Protein AF-A0A6G0CFH5-F1 (afdb_monomer_lite)

Secondary structure (DSSP, 8-state):
----GGGTS-HHHHHHHHHHS---HHHHHHTHHHHHHHHHHSTTHHHHHHHHHHHHHHSSSHHHHHHHHHHHHHH--

Structure (mmCIF, N/CA/C/O backbone):
data_AF-A0A6G0CFH5-F1
#
_entry.id   AF-A0A6G0CFH5-F1
#
loop_
_atom_site.group_PDB
_atom_site.id
_atom_site.type_symbol
_atom_site.label_atom_id
_atom_site.label_alt_id
_atom_site.label_comp_id
_atom_site.label_asym_id
_atom_site.label_entity_id
_atom_site.label_seq_id
_atom_site.pdbx_PDB_ins_code
_atom_site.Cartn_x
_atom_site.Cartn_y
_atom_site.Cartn_z
_atom_site.occupancy
_atom_site.B_iso_or_equiv
_atom_site.auth_seq_id
_atom_site.auth_comp_id
_atom_site.auth_asym_id
_atom_site.auth_atom_id
_atom_site.pdbx_PDB_model_num
ATOM 1 N N . ALA A 1 1 ? 0.597 10.183 22.971 1.00 52.41 1 ALA A N 1
ATOM 2 C CA . ALA A 1 1 ? 1.611 9.376 22.257 1.00 52.41 1 ALA A CA 1
ATOM 3 C C . ALA A 1 1 ? 1.375 9.477 20.749 1.00 52.41 1 ALA A C 1
ATOM 5 O O . ALA A 1 1 ? 0.230 9.386 20.321 1.00 52.41 1 ALA A O 1
ATOM 6 N N . LYS A 1 2 ? 2.413 9.725 19.939 1.00 48.97 2 LYS A N 1
ATOM 7 C CA . LYS A 1 2 ? 2.280 9.854 18.477 1.00 48.97 2 LYS A CA 1
ATOM 8 C C . LYS A 1 2 ? 2.213 8.447 17.868 1.00 48.97 2 LYS A C 1
ATOM 10 O O . LYS A 1 2 ? 3.245 7.822 17.662 1.00 48.97 2 LYS A O 1
ATOM 15 N N . VAL A 1 3 ? 1.004 7.933 17.638 1.00 55.62 3 VAL A N 1
ATOM 16 C CA . VAL A 1 3 ? 0.801 6.626 16.991 1.00 55.62 3 VAL A CA 1
ATOM 17 C C . VAL A 1 3 ? 1.343 6.705 15.558 1.00 55.62 3 VAL A C 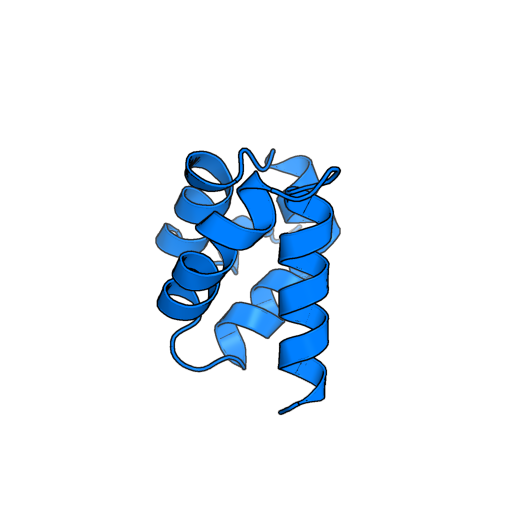1
ATOM 19 O O . VAL A 1 3 ? 0.918 7.546 14.756 1.00 55.62 3 VAL A O 1
ATOM 22 N N . THR A 1 4 ? 2.355 5.893 15.264 1.00 57.88 4 THR A N 1
ATOM 23 C CA . THR A 1 4 ? 3.008 5.814 13.952 1.00 57.88 4 THR A CA 1
ATOM 24 C C . THR A 1 4 ? 2.199 4.923 13.013 1.00 57.88 4 THR A C 1
ATOM 26 O O . THR A 1 4 ? 1.491 4.027 13.461 1.00 57.88 4 THR A O 1
ATOM 29 N N . ALA A 1 5 ? 2.301 5.145 11.698 1.00 58.19 5 ALA A N 1
ATOM 30 C CA . ALA A 1 5 ? 1.570 4.357 10.696 1.00 58.19 5 ALA A CA 1
ATOM 31 C C . ALA A 1 5 ? 1.803 2.837 10.827 1.00 58.19 5 ALA A C 1
ATOM 33 O O . ALA A 1 5 ? 0.899 2.054 10.565 1.00 58.19 5 ALA A O 1
ATOM 34 N N . ARG A 1 6 ? 2.985 2.433 11.312 1.00 57.44 6 ARG A N 1
ATOM 35 C CA . ARG A 1 6 ? 3.343 1.036 11.594 1.00 57.44 6 ARG A CA 1
ATOM 36 C C . ARG A 1 6 ? 2.444 0.362 12.641 1.00 57.44 6 ARG A C 1
ATOM 38 O O . ARG A 1 6 ? 2.312 -0.847 12.617 1.00 57.44 6 ARG A O 1
ATOM 45 N N . LEU A 1 7 ? 1.845 1.121 13.561 1.00 65.44 7 LEU A N 1
ATOM 46 C CA . LEU A 1 7 ? 0.944 0.576 14.587 1.00 65.44 7 LEU A CA 1
ATOM 47 C C . LEU A 1 7 ? -0.497 0.390 14.085 1.00 65.44 7 LEU A C 1
ATOM 49 O O . LEU A 1 7 ? -1.307 -0.185 14.800 1.00 65.44 7 LEU A O 1
ATOM 53 N N . GLN A 1 8 ? -0.831 0.916 12.903 1.00 75.62 8 GLN A N 1
ATOM 54 C CA . GLN A 1 8 ? -2.195 0.894 12.355 1.00 75.62 8 GLN A CA 1
ATOM 55 C C . GLN A 1 8 ? -2.298 0.147 11.019 1.00 75.62 8 GLN A C 1
ATOM 57 O O . GLN A 1 8 ? -3.386 -0.279 10.648 1.00 75.62 8 GLN A O 1
ATOM 62 N N . LEU A 1 9 ? -1.185 0.008 10.297 1.00 85.88 9 LEU A N 1
ATOM 63 C CA . LEU A 1 9 ? -1.065 -0.882 9.148 1.00 85.88 9 LEU A CA 1
ATOM 64 C C . LEU A 1 9 ? -0.658 -2.270 9.623 1.00 85.88 9 LEU A C 1
ATOM 66 O O . LEU A 1 9 ? 0.189 -2.402 10.507 1.00 85.88 9 LEU A O 1
ATOM 70 N N . GLU A 1 10 ? -1.221 -3.295 9.001 1.00 88.00 10 GLU A N 1
ATOM 71 C CA . GLU A 1 10 ? -0.733 -4.649 9.188 1.00 88.00 10 GLU A CA 1
ATOM 72 C C . GLU A 1 10 ? 0.717 -4.760 8.687 1.00 88.00 10 GLU A C 1
ATOM 74 O O . GLU A 1 10 ? 1.122 -4.119 7.709 1.00 88.00 10 GLU A O 1
ATOM 79 N N . ASN A 1 11 ? 1.529 -5.568 9.376 1.00 89.44 11 ASN A N 1
ATOM 80 C CA . ASN A 1 11 ? 2.956 -5.691 9.062 1.00 89.44 11 ASN A CA 1
ATOM 81 C C . ASN A 1 11 ? 3.185 -6.215 7.635 1.00 89.44 11 ASN A C 1
ATOM 83 O O . ASN A 1 11 ? 4.066 -5.716 6.944 1.00 89.44 11 ASN A O 1
ATOM 87 N N . ASN A 1 12 ? 2.359 -7.157 7.167 1.00 91.12 12 ASN A N 1
ATOM 88 C CA . ASN A 1 12 ? 2.419 -7.682 5.799 1.00 91.12 12 ASN A CA 1
ATOM 89 C C . ASN A 1 12 ? 2.192 -6.583 4.746 1.00 91.12 12 ASN A C 1
ATOM 91 O O . ASN A 1 12 ? 2.929 -6.527 3.768 1.00 91.12 12 ASN A O 1
ATOM 95 N N . VAL A 1 13 ? 1.228 -5.683 4.959 1.00 92.25 13 VAL A N 1
ATOM 96 C CA . VAL A 1 13 ? 0.951 -4.543 4.076 1.00 92.25 13 VAL A CA 1
ATOM 97 C C . VAL A 1 13 ? 2.131 -3.576 4.079 1.00 92.25 13 VAL A C 1
ATOM 99 O O . VAL A 1 13 ? 2.594 -3.146 3.021 1.00 92.25 13 VAL A O 1
ATOM 102 N N . TYR A 1 14 ? 2.648 -3.249 5.265 1.00 92.06 14 TYR A N 1
ATOM 103 C CA . TYR A 1 14 ? 3.799 -2.361 5.416 1.00 92.06 14 TYR A CA 1
ATOM 104 C C . TYR A 1 14 ? 5.040 -2.906 4.696 1.00 92.06 14 TYR A C 1
ATOM 106 O O . TYR A 1 14 ? 5.673 -2.191 3.912 1.00 92.06 14 TYR A O 1
ATOM 114 N N . ASP A 1 15 ? 5.364 -4.178 4.927 1.00 93.06 15 ASP A N 1
ATOM 115 C CA . ASP A 1 15 ? 6.493 -4.855 4.298 1.00 93.06 15 ASP A CA 1
ATOM 116 C C . ASP A 1 15 ? 6.289 -4.965 2.787 1.00 93.06 15 ASP A C 1
ATOM 118 O O . ASP A 1 15 ? 7.211 -4.692 2.021 1.00 93.06 15 ASP A O 1
ATOM 122 N N . TYR A 1 16 ? 5.072 -5.256 2.323 1.00 93.56 16 TYR A N 1
ATOM 123 C CA . TYR A 1 16 ? 4.787 -5.323 0.893 1.00 93.56 16 TYR A CA 1
ATOM 124 C C . TYR A 1 16 ? 4.995 -3.977 0.194 1.00 93.56 16 TYR A C 1
ATOM 126 O O . TYR A 1 16 ? 5.622 -3.925 -0.863 1.00 93.56 16 TYR A O 1
ATOM 134 N N . LEU A 1 17 ? 4.539 -2.873 0.793 1.00 93.44 17 LEU A N 1
ATOM 135 C CA . LEU A 1 17 ? 4.788 -1.526 0.270 1.00 93.44 17 LEU A CA 1
ATOM 136 C C . LEU A 1 17 ? 6.288 -1.219 0.196 1.00 93.44 17 LEU A C 1
ATOM 138 O O . LEU A 1 17 ? 6.762 -0.661 -0.796 1.00 93.44 17 LEU A O 1
ATOM 142 N N . LYS A 1 18 ? 7.044 -1.616 1.221 1.00 93.38 18 LYS A N 1
ATOM 143 C CA . LYS A 1 18 ? 8.482 -1.366 1.298 1.00 93.38 18 LYS A CA 1
ATOM 144 C C . LYS A 1 18 ? 9.287 -2.215 0.312 1.00 93.38 18 LYS A C 1
ATOM 146 O O . LYS A 1 18 ? 10.151 -1.677 -0.365 1.00 93.38 18 LYS A O 1
ATOM 151 N N . PHE A 1 19 ? 9.003 -3.511 0.203 1.00 92.31 19 PHE A N 1
ATOM 152 C CA . PHE A 1 19 ? 9.795 -4.442 -0.609 1.00 92.31 19 PHE A CA 1
ATOM 153 C C . PHE A 1 19 ? 9.311 -4.568 -2.058 1.00 92.31 19 PHE A C 1
ATOM 155 O O . PHE A 1 19 ? 10.131 -4.773 -2.949 1.00 92.31 19 PHE A O 1
ATOM 162 N N . SER A 1 20 ? 8.008 -4.437 -2.327 1.00 91.38 20 SER A N 1
ATOM 163 C CA . SER A 1 20 ? 7.475 -4.563 -3.695 1.00 91.38 20 SER A CA 1
ATOM 164 C C . SER A 1 20 ? 7.445 -3.242 -4.458 1.00 91.38 20 SER A C 1
ATOM 166 O O . SER A 1 20 ? 7.557 -3.256 -5.682 1.00 91.38 20 SER A O 1
ATOM 168 N N . PHE A 1 21 ? 7.287 -2.116 -3.756 1.00 92.62 21 PHE A N 1
ATOM 169 C CA . PHE A 1 21 ? 7.120 -0.786 -4.356 1.00 92.62 21 PHE A CA 1
ATOM 170 C C . PHE A 1 21 ? 8.182 0.231 -3.904 1.00 92.62 21 PHE A C 1
ATOM 172 O O . PHE A 1 21 ? 8.076 1.414 -4.232 1.00 92.62 21 PHE A O 1
ATOM 179 N N . ASP A 1 22 ? 9.191 -0.217 -3.151 1.00 92.06 22 ASP A N 1
ATOM 180 C CA . ASP A 1 22 ? 10.306 0.600 -2.653 1.00 92.06 22 ASP A CA 1
ATOM 181 C C . ASP A 1 22 ? 9.865 1.813 -1.804 1.00 92.06 22 ASP A C 1
ATOM 183 O O . ASP A 1 22 ? 10.516 2.860 -1.777 1.00 92.06 22 ASP A O 1
ATOM 187 N N . PHE A 1 23 ? 8.717 1.735 -1.119 1.00 93.62 23 PHE A N 1
ATOM 188 C CA . PHE A 1 23 ? 8.272 2.834 -0.257 1.00 93.62 23 PHE A CA 1
ATOM 189 C C . PHE A 1 23 ? 9.215 3.023 0.935 1.00 93.62 23 PHE A C 1
ATOM 191 O O . PHE A 1 23 ? 9.485 2.098 1.703 1.00 93.62 23 PHE A O 1
ATOM 198 N N . LYS A 1 24 ? 9.635 4.268 1.170 1.00 92.94 24 LYS A N 1
ATOM 199 C CA . LYS A 1 24 ? 10.327 4.654 2.403 1.00 92.94 24 LYS A CA 1
ATOM 200 C C . LYS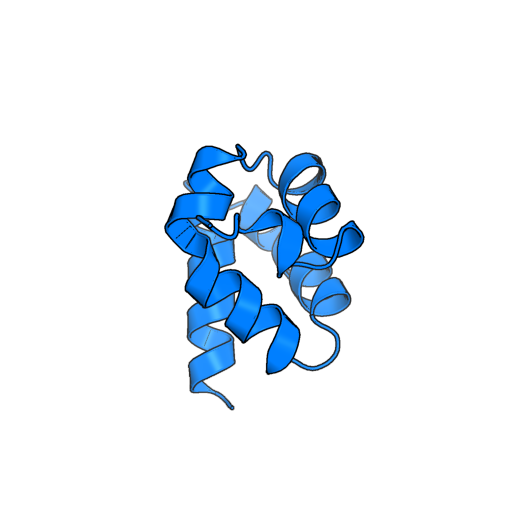 A 1 24 ? 9.322 4.845 3.535 1.00 92.94 24 LYS A C 1
ATOM 202 O O . LYS A 1 24 ? 8.182 5.256 3.313 1.00 92.94 24 LYS A O 1
ATOM 207 N N . SER A 1 25 ? 9.770 4.642 4.772 1.00 89.62 25 SER A N 1
ATOM 208 C CA . SER A 1 25 ? 8.943 4.828 5.973 1.00 89.62 25 SER A CA 1
ATOM 209 C C . SER A 1 25 ? 8.278 6.213 6.025 1.00 89.62 25 SER A C 1
ATOM 211 O O . SER A 1 25 ? 7.103 6.318 6.373 1.00 89.62 25 SER A O 1
ATOM 213 N N . ASP A 1 26 ? 8.990 7.273 5.625 1.00 90.88 26 ASP A N 1
ATOM 214 C CA . ASP A 1 26 ? 8.445 8.635 5.548 1.00 90.88 26 ASP A CA 1
ATOM 215 C C . ASP A 1 26 ? 7.319 8.779 4.520 1.00 90.88 26 ASP A C 1
ATOM 217 O O . ASP A 1 26 ? 6.340 9.481 4.767 1.00 90.88 26 ASP A O 1
ATOM 221 N N . GLU A 1 27 ? 7.418 8.100 3.377 1.00 91.69 27 GLU A N 1
ATOM 222 C CA . GLU A 1 27 ? 6.393 8.123 2.327 1.00 91.69 27 GLU A CA 1
ATOM 223 C C . GLU A 1 27 ? 5.135 7.372 2.769 1.00 91.69 27 GLU A C 1
ATOM 225 O O . GLU A 1 27 ? 4.020 7.856 2.557 1.00 91.69 27 GLU A O 1
ATOM 230 N N . ILE A 1 28 ? 5.307 6.238 3.454 1.00 91.38 28 ILE A N 1
ATOM 231 C CA . ILE A 1 28 ? 4.204 5.493 4.077 1.00 91.38 28 ILE A CA 1
ATOM 232 C C . ILE A 1 28 ? 3.538 6.365 5.142 1.00 91.38 28 ILE A C 1
ATOM 234 O O . ILE A 1 28 ? 2.317 6.502 5.166 1.00 91.38 28 ILE A O 1
ATOM 238 N N . ASN A 1 29 ? 4.326 7.024 5.994 1.00 89.25 29 ASN A N 1
ATOM 239 C CA . ASN A 1 29 ? 3.793 7.862 7.061 1.00 89.25 29 ASN A CA 1
ATOM 240 C C . ASN A 1 29 ? 3.073 9.117 6.530 1.00 89.25 29 ASN A C 1
ATOM 242 O O . ASN A 1 29 ? 2.045 9.503 7.088 1.00 89.25 29 ASN A O 1
ATOM 246 N N . LYS A 1 30 ? 3.549 9.721 5.430 1.00 91.75 30 LYS A N 1
ATOM 247 C CA . LYS A 1 30 ? 2.856 10.821 4.730 1.00 91.75 30 LYS A CA 1
ATOM 248 C C . LYS A 1 30 ? 1.502 10.384 4.163 1.00 91.75 30 LYS A C 1
ATOM 250 O O . LYS A 1 30 ? 0.538 11.138 4.250 1.00 91.75 30 LYS A O 1
ATOM 255 N N . ASN A 1 31 ? 1.413 9.163 3.635 1.00 90.88 31 ASN A N 1
ATOM 256 C CA . ASN A 1 31 ? 0.194 8.617 3.028 1.00 90.88 31 ASN A CA 1
ATOM 257 C C . ASN A 1 31 ? -0.627 7.725 3.978 1.00 90.88 31 ASN A C 1
ATOM 259 O O . ASN A 1 31 ? -1.569 7.063 3.541 1.00 90.88 31 ASN A O 1
ATOM 263 N N . LYS A 1 32 ? -0.312 7.722 5.281 1.00 89.62 32 LYS A N 1
ATOM 264 C CA . LYS A 1 32 ? -0.843 6.743 6.241 1.00 89.62 32 LYS A CA 1
ATOM 265 C C . LYS A 1 32 ? -2.364 6.649 6.268 1.00 89.62 32 LYS A C 1
ATOM 267 O O . LYS A 1 32 ? -2.890 5.552 6.356 1.00 89.62 32 LYS A O 1
ATOM 272 N N . LYS A 1 33 ? -3.069 7.783 6.162 1.00 90.94 33 LYS A N 1
ATOM 273 C CA . LYS A 1 33 ? -4.539 7.815 6.200 1.00 90.94 33 LYS A CA 1
ATOM 274 C C . LYS A 1 33 ? -5.129 6.999 5.051 1.00 90.94 33 LYS A C 1
ATOM 276 O O . LYS A 1 33 ? -5.917 6.102 5.297 1.00 90.94 33 LYS A O 1
ATOM 281 N N . THR A 1 34 ? -4.658 7.247 3.829 1.00 92.94 34 THR A N 1
ATOM 282 C CA . THR A 1 34 ? -5.097 6.522 2.630 1.00 92.94 34 THR A CA 1
ATOM 283 C C . THR A 1 34 ? -4.764 5.035 2.698 1.00 92.94 34 THR A C 1
ATOM 285 O O . THR A 1 34 ? -5.570 4.218 2.275 1.00 92.94 34 THR A O 1
ATOM 288 N N . LEU A 1 35 ? -3.594 4.672 3.228 1.00 93.19 35 LEU A N 1
ATOM 289 C CA . LEU A 1 35 ? -3.196 3.268 3.349 1.00 93.19 35 LEU A CA 1
ATOM 290 C C . LEU A 1 35 ? -4.049 2.516 4.381 1.00 93.19 35 LEU A C 1
ATOM 292 O O . LEU A 1 35 ? -4.495 1.410 4.101 1.00 93.19 35 LEU A O 1
ATOM 296 N N . ILE A 1 36 ? -4.316 3.131 5.537 1.00 92.38 36 ILE A N 1
ATOM 297 C CA . ILE A 1 36 ? -5.176 2.559 6.586 1.00 92.38 36 ILE A CA 1
ATOM 298 C C . ILE A 1 36 ? -6.620 2.429 6.084 1.00 92.38 36 ILE A C 1
ATOM 300 O O . ILE A 1 36 ? -7.248 1.394 6.274 1.00 92.38 36 ILE A O 1
ATOM 304 N N . GLU A 1 37 ? -7.151 3.454 5.414 1.00 93.19 37 GLU A N 1
ATOM 305 C CA . GLU A 1 37 ? -8.481 3.383 4.796 1.00 93.19 37 GLU A CA 1
ATOM 306 C C . GLU A 1 37 ? -8.548 2.301 3.718 1.00 93.19 37 GLU A C 1
ATOM 308 O O . GLU A 1 37 ? -9.524 1.557 3.674 1.00 93.19 37 GLU A O 1
ATOM 313 N N . GLY A 1 38 ? -7.506 2.187 2.888 1.00 94.44 38 GLY A N 1
ATOM 314 C CA . GLY A 1 38 ? -7.369 1.133 1.887 1.00 94.44 38 GLY A CA 1
ATOM 315 C C . GLY A 1 38 ? -7.468 -0.252 2.513 1.00 94.44 38 GLY A C 1
ATOM 316 O O . GLY A 1 38 ? -8.341 -1.019 2.133 1.00 94.44 38 GLY A O 1
ATOM 317 N N . GLN A 1 39 ? -6.649 -0.528 3.527 1.00 93.12 39 GLN A N 1
ATOM 318 C CA . GLN A 1 39 ? -6.666 -1.798 4.254 1.00 93.12 39 GLN A CA 1
ATOM 319 C C . GLN A 1 39 ? -8.029 -2.104 4.893 1.00 93.12 39 GLN A C 1
ATOM 321 O O . GLN A 1 39 ? -8.480 -3.241 4.853 1.00 93.12 39 GLN A O 1
ATOM 326 N N . ASN A 1 40 ? -8.691 -1.098 5.472 1.00 92.00 40 ASN A N 1
ATOM 327 C CA . ASN A 1 40 ? -9.946 -1.301 6.199 1.00 92.00 40 ASN A CA 1
ATOM 328 C C . ASN A 1 40 ? -11.178 -1.426 5.291 1.00 92.00 40 ASN A C 1
ATOM 330 O O . ASN A 1 40 ? -12.152 -2.061 5.687 1.00 92.00 40 ASN A O 1
ATOM 334 N N . ARG A 1 41 ? -11.187 -0.767 4.124 1.00 94.06 41 ARG A N 1
ATOM 335 C CA . ARG A 1 41 ? -12.369 -0.702 3.244 1.00 94.06 41 ARG A CA 1
ATOM 336 C C . ARG A 1 41 ? -12.250 -1.563 1.994 1.00 94.06 41 ARG A C 1
ATOM 338 O O . ARG A 1 41 ? -13.279 -1.997 1.489 1.00 94.06 41 ARG A O 1
ATOM 345 N N . ILE A 1 42 ? -11.044 -1.784 1.468 1.00 92.81 42 ILE A N 1
ATOM 346 C CA . ILE A 1 42 ? -10.852 -2.578 0.251 1.00 92.81 42 ILE A CA 1
ATOM 347 C C . ILE A 1 42 ? -10.812 -4.059 0.648 1.00 92.81 42 ILE A C 1
ATOM 349 O O . ILE A 1 42 ? -9.885 -4.463 1.355 1.00 92.81 42 ILE A O 1
ATOM 353 N N . PRO A 1 43 ? -11.780 -4.879 0.199 1.00 91.19 43 PRO A N 1
ATOM 354 C CA . PRO A 1 43 ? -11.711 -6.316 0.414 1.00 91.19 43 PRO A CA 1
ATOM 355 C C . PRO A 1 43 ? -10.486 -6.879 -0.311 1.00 91.19 43 PRO A C 1
ATOM 357 O O . PRO A 1 43 ? -10.208 -6.498 -1.447 1.00 91.19 43 PRO A O 1
ATOM 360 N N . ASP A 1 44 ? -9.759 -7.768 0.364 1.00 92.12 44 ASP A N 1
ATOM 361 C CA . ASP A 1 44 ? -8.493 -8.336 -0.114 1.00 92.12 44 ASP A CA 1
ATOM 362 C C . ASP A 1 44 ? -7.455 -7.275 -0.540 1.00 92.12 44 ASP A C 1
ATOM 364 O O . ASP A 1 44 ? -6.939 -7.249 -1.660 1.00 92.12 44 ASP A O 1
ATOM 368 N N . PHE A 1 45 ? -7.133 -6.360 0.380 1.00 94.31 45 PHE A N 1
ATOM 369 C CA . PHE A 1 45 ? -6.194 -5.268 0.112 1.00 94.31 45 PHE A CA 1
ATOM 370 C C . PHE A 1 45 ? -4.813 -5.747 -0.374 1.00 94.31 45 PHE A C 1
ATOM 372 O O . PHE A 1 45 ? -4.209 -5.109 -1.236 1.00 94.31 45 PHE A O 1
ATOM 379 N N . MET A 1 46 ? -4.314 -6.882 0.128 1.00 93.88 46 MET A N 1
ATOM 380 C CA . MET A 1 46 ? -3.046 -7.471 -0.323 1.00 93.88 46 MET A CA 1
ATOM 381 C C . MET A 1 46 ? -3.124 -7.982 -1.767 1.00 93.88 46 MET A C 1
ATOM 383 O O . MET A 1 46 ? -2.199 -7.723 -2.541 1.00 93.88 46 MET A O 1
ATOM 387 N N . GLY A 1 47 ? -4.216 -8.655 -2.150 1.00 94.81 47 GLY A N 1
ATOM 388 C CA . GLY A 1 47 ? -4.464 -9.053 -3.537 1.00 94.81 47 GLY A CA 1
ATOM 389 C C . GLY A 1 47 ? -4.518 -7.845 -4.468 1.00 94.81 47 GLY A C 1
ATOM 390 O O . GLY A 1 47 ? -3.794 -7.806 -5.465 1.00 94.81 47 GLY A O 1
ATOM 391 N N . PHE A 1 48 ? -5.250 -6.800 -4.068 1.00 94.75 48 PHE A N 1
ATOM 392 C CA . PHE A 1 48 ? -5.315 -5.533 -4.799 1.00 94.75 48 PHE A CA 1
ATOM 393 C C . PHE A 1 48 ? -3.929 -4.898 -4.998 1.00 94.75 48 PHE A C 1
ATOM 395 O O . PHE A 1 48 ? -3.566 -4.525 -6.114 1.00 94.75 48 PHE A O 1
ATOM 402 N N . LEU A 1 49 ? -3.100 -4.817 -3.948 1.00 94.62 49 LEU A N 1
ATOM 403 C CA . LEU A 1 49 ? -1.714 -4.352 -4.082 1.00 94.62 49 LEU A CA 1
ATOM 404 C C . LEU A 1 49 ? -0.906 -5.239 -5.047 1.00 94.62 49 LEU A C 1
ATOM 406 O O . LEU A 1 49 ? -0.097 -4.726 -5.820 1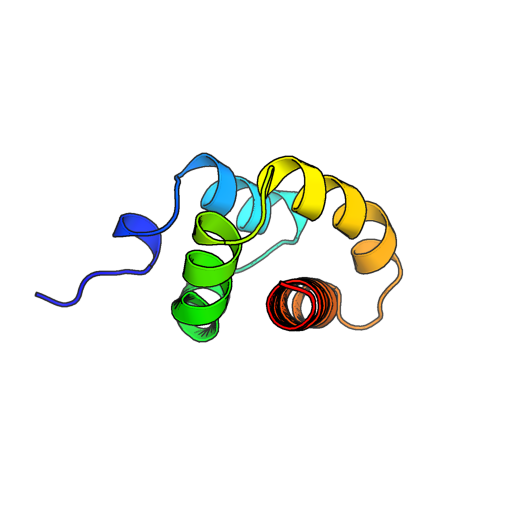.00 94.62 49 LEU A O 1
ATOM 410 N N . GLY A 1 50 ? -1.137 -6.552 -5.048 1.00 94.44 50 GLY A N 1
ATOM 411 C CA . GLY A 1 50 ? -0.525 -7.485 -5.994 1.00 94.44 50 GLY A CA 1
ATOM 412 C C . GLY A 1 50 ? -0.839 -7.166 -7.458 1.00 94.44 50 GLY A C 1
ATOM 413 O O . GLY A 1 50 ? 0.067 -7.191 -8.298 1.00 94.44 50 GLY A O 1
ATOM 414 N N . GLU A 1 51 ? -2.082 -6.794 -7.765 1.00 94.12 51 GLU A N 1
ATOM 415 C CA . GLU A 1 51 ? -2.501 -6.383 -9.112 1.00 94.12 51 GLU A CA 1
ATOM 416 C C . GLU A 1 51 ? -1.787 -5.102 -9.565 1.00 94.12 51 GLU A C 1
ATOM 418 O O . GLU A 1 51 ? -1.323 -4.995 -10.707 1.00 94.12 51 GLU A O 1
ATOM 423 N N . LEU A 1 52 ? -1.607 -4.150 -8.645 1.00 94.56 52 LEU A N 1
ATOM 424 C CA . LEU A 1 52 ? -0.936 -2.882 -8.931 1.00 94.56 52 LEU A CA 1
ATOM 425 C C . LEU A 1 52 ? 0.556 -3.042 -9.225 1.00 94.56 52 LEU A C 1
ATOM 427 O O . LEU A 1 52 ? 1.125 -2.172 -9.880 1.00 94.56 52 LEU A O 1
ATOM 431 N N . LYS A 1 53 ? 1.205 -4.134 -8.798 1.00 90.25 53 LYS A N 1
ATOM 432 C CA . LYS A 1 53 ? 2.653 -4.343 -8.983 1.00 90.25 53 LYS A CA 1
ATOM 433 C C . LYS A 1 53 ? 3.091 -4.200 -10.441 1.00 90.25 53 LYS A C 1
ATOM 435 O O . LYS A 1 53 ? 4.098 -3.550 -10.723 1.00 90.25 53 LYS A O 1
ATOM 440 N N . LYS A 1 54 ? 2.336 -4.788 -11.375 1.00 90.62 54 LYS A N 1
ATOM 441 C CA . LYS A 1 54 ? 2.647 -4.712 -12.812 1.00 90.62 54 LYS A CA 1
ATOM 442 C C . LYS A 1 54 ? 2.444 -3.297 -13.353 1.00 90.62 54 LYS A C 1
ATOM 444 O O . LYS A 1 54 ? 3.329 -2.788 -14.032 1.00 90.62 54 LYS A O 1
ATOM 449 N N . GLY A 1 55 ? 1.322 -2.658 -13.013 1.00 90.62 55 GLY A N 1
ATOM 450 C CA . GLY A 1 55 ? 1.007 -1.295 -13.456 1.00 90.62 55 GLY A CA 1
ATOM 451 C C . GLY A 1 55 ? 1.980 -0.253 -12.903 1.00 90.62 55 GLY A C 1
ATOM 452 O O . GLY A 1 55 ? 2.500 0.569 -13.650 1.00 90.62 55 GLY A O 1
ATOM 453 N N . ALA A 1 56 ? 2.312 -0.345 -11.615 1.00 91.81 56 ALA A N 1
ATOM 454 C CA . ALA A 1 56 ? 3.253 0.553 -10.956 1.00 91.81 56 ALA A CA 1
ATOM 455 C C . ALA A 1 56 ? 4.656 0.461 -11.564 1.00 91.81 56 ALA A C 1
ATOM 457 O O . ALA A 1 56 ? 5.307 1.485 -11.719 1.00 91.81 56 ALA A O 1
ATOM 458 N N . ARG A 1 57 ? 5.111 -0.739 -11.959 1.00 89.69 57 ARG A N 1
ATOM 459 C CA . ARG A 1 57 ? 6.421 -0.930 -12.605 1.00 89.69 57 ARG A CA 1
ATOM 460 C C . ARG A 1 57 ? 6.542 -0.206 -13.951 1.00 89.69 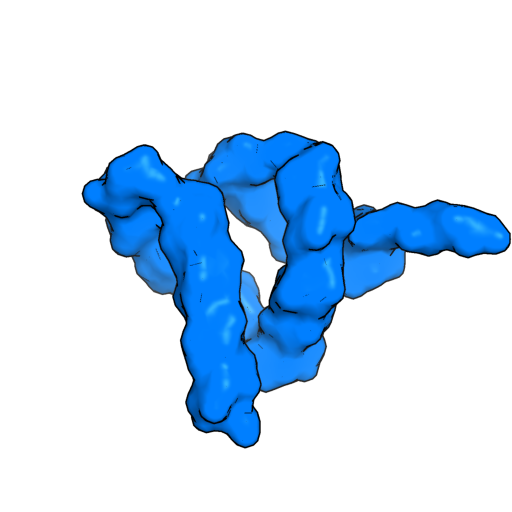57 ARG A C 1
ATOM 462 O O . ARG A 1 57 ? 7.651 0.128 -14.351 1.00 89.69 57 ARG A O 1
ATOM 469 N N . LEU A 1 58 ? 5.425 -0.005 -14.647 1.00 91.31 58 LEU A N 1
ATOM 470 C CA . LEU A 1 58 ? 5.374 0.678 -15.943 1.00 91.31 58 LEU A CA 1
ATOM 471 C C . LEU A 1 58 ? 5.121 2.185 -15.809 1.00 91.31 58 LEU A C 1
ATOM 473 O O . LEU A 1 58 ? 5.268 2.917 -16.783 1.00 91.31 58 LEU A O 1
ATOM 477 N N . ALA A 1 59 ? 4.719 2.651 -14.627 1.00 91.75 59 ALA A N 1
ATOM 478 C CA . ALA A 1 59 ? 4.446 4.056 -14.382 1.00 91.75 59 ALA A CA 1
ATOM 479 C C . ALA A 1 59 ? 5.746 4.843 -14.162 1.00 91.75 59 ALA A C 1
ATOM 481 O O . ALA A 1 59 ? 6.650 4.384 -13.469 1.00 91.75 59 ALA A O 1
ATOM 482 N N . GLU A 1 60 ? 5.789 6.078 -14.665 1.00 90.94 60 GLU A N 1
ATOM 483 C CA . GLU A 1 60 ? 6.891 7.018 -14.406 1.00 90.94 60 GLU A CA 1
ATOM 484 C C . GLU A 1 60 ? 7.049 7.317 -12.902 1.00 90.94 60 GLU A C 1
ATOM 486 O O . GLU A 1 60 ? 8.159 7.474 -12.398 1.00 90.94 60 GLU A O 1
ATOM 491 N N . ASN A 1 61 ? 5.935 7.314 -12.156 1.00 92.06 61 ASN A N 1
ATOM 492 C CA . ASN A 1 61 ? 5.915 7.407 -10.696 1.00 92.06 61 ASN A CA 1
ATOM 493 C C . ASN A 1 61 ? 5.167 6.209 -10.072 1.00 92.06 61 ASN A C 1
ATOM 495 O O . ASN A 1 61 ? 3.962 6.307 -9.797 1.00 92.06 61 ASN A O 1
ATOM 499 N N . PRO A 1 62 ? 5.867 5.092 -9.794 1.00 91.69 62 PRO A N 1
ATOM 500 C CA . PRO A 1 62 ? 5.268 3.870 -9.255 1.00 91.69 62 PRO A CA 1
ATOM 501 C C . PRO A 1 62 ? 4.525 4.086 -7.931 1.00 91.69 62 PRO A C 1
ATOM 503 O O . PRO A 1 62 ? 3.431 3.565 -7.720 1.00 91.69 62 PRO A O 1
ATOM 506 N N . LYS A 1 63 ? 5.088 4.900 -7.031 1.00 92.94 63 LYS A N 1
ATOM 507 C CA . LYS A 1 63 ? 4.519 5.154 -5.697 1.00 92.94 63 LYS A CA 1
ATOM 508 C C . LYS A 1 63 ? 3.262 6.009 -5.783 1.00 92.94 63 LYS A C 1
ATOM 510 O O . LYS A 1 63 ? 2.246 5.691 -5.164 1.00 92.94 63 LYS A O 1
ATOM 515 N N . GLY A 1 64 ? 3.316 7.074 -6.585 1.00 94.69 64 GLY A N 1
ATOM 516 C CA . GLY A 1 64 ? 2.155 7.914 -6.873 1.00 94.69 64 GLY A CA 1
ATOM 517 C C . GLY A 1 64 ? 1.015 7.117 -7.510 1.00 9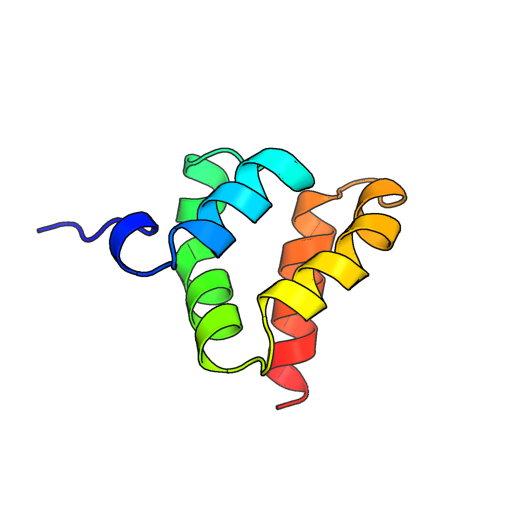4.69 64 GLY A C 1
ATOM 518 O O . GLY A 1 64 ? -0.138 7.291 -7.116 1.00 94.69 64 GLY A O 1
ATOM 519 N N . TYR A 1 65 ? 1.344 6.188 -8.414 1.00 95.25 65 TYR A N 1
ATOM 520 C CA . TYR A 1 65 ? 0.384 5.275 -9.032 1.00 95.25 65 TYR A CA 1
ATOM 521 C C . TYR A 1 65 ? -0.330 4.401 -7.994 1.00 95.25 65 TYR A C 1
ATOM 523 O O . TYR A 1 65 ? -1.559 4.377 -7.972 1.00 95.25 65 TYR A O 1
ATOM 531 N N . VAL A 1 66 ? 0.410 3.753 -7.084 1.00 95.00 66 VAL A N 1
ATOM 532 C CA . VAL A 1 66 ? -0.181 2.906 -6.030 1.00 95.00 66 VAL A CA 1
ATOM 533 C C . VAL A 1 66 ? -1.134 3.706 -5.142 1.00 95.00 66 VAL A C 1
ATOM 535 O O . VAL A 1 66 ? -2.285 3.315 -4.959 1.00 95.00 66 VAL A O 1
ATOM 538 N N . ILE A 1 67 ? -0.702 4.865 -4.633 1.00 95.62 67 ILE A N 1
ATOM 539 C CA . ILE A 1 67 ? -1.560 5.710 -3.786 1.00 95.62 67 ILE A CA 1
ATOM 540 C C . ILE A 1 67 ? -2.790 6.207 -4.558 1.00 95.62 67 ILE A C 1
ATOM 542 O O . ILE A 1 67 ? -3.893 6.238 -4.009 1.00 95.62 67 ILE A O 1
ATOM 546 N N . GLY A 1 68 ? -2.620 6.589 -5.825 1.00 95.81 68 GLY A N 1
ATOM 547 C CA . GLY A 1 68 ? -3.714 7.013 -6.698 1.00 95.81 68 GLY A CA 1
ATOM 548 C C . GLY A 1 68 ? -4.742 5.906 -6.929 1.00 95.81 68 GLY A C 1
ATOM 549 O O . GLY A 1 68 ? -5.942 6.156 -6.814 1.00 95.81 68 GLY A O 1
ATOM 550 N N . ALA A 1 69 ? -4.281 4.680 -7.178 1.00 95.69 69 ALA A N 1
ATOM 551 C CA . ALA A 1 69 ? -5.137 3.516 -7.363 1.00 95.69 69 ALA A CA 1
ATOM 552 C C . ALA A 1 69 ? -5.945 3.192 -6.098 1.00 95.69 69 ALA A C 1
ATOM 554 O O . ALA A 1 69 ? -7.154 2.992 -6.193 1.00 95.69 69 ALA A O 1
ATOM 555 N N . ILE A 1 70 ? -5.324 3.241 -4.912 1.00 95.25 70 ILE A N 1
ATOM 556 C CA . ILE A 1 70 ? -6.028 3.058 -3.631 1.00 95.25 70 ILE A CA 1
ATOM 557 C C . ILE A 1 70 ? -7.116 4.124 -3.463 1.00 95.25 70 ILE A C 1
ATOM 559 O O . ILE A 1 70 ? -8.268 3.795 -3.193 1.00 95.25 70 ILE A O 1
ATOM 563 N N . LYS A 1 71 ? -6.792 5.407 -3.681 1.00 95.62 71 LYS A N 1
ATOM 564 C CA . LYS A 1 71 ? -7.779 6.500 -3.588 1.00 95.62 71 LYS A CA 1
ATOM 565 C C . LYS A 1 71 ? -8.933 6.333 -4.568 1.00 95.62 71 LYS A C 1
ATOM 567 O O . LYS A 1 71 ? -10.058 6.685 -4.233 1.00 95.62 71 LYS A O 1
ATOM 572 N N . ARG A 1 72 ? -8.657 5.849 -5.781 1.00 95.62 72 ARG A N 1
ATOM 573 C CA . ARG A 1 72 ? -9.688 5.584 -6.786 1.00 95.62 72 ARG A CA 1
ATOM 574 C C . ARG A 1 72 ? -10.602 4.454 -6.328 1.00 95.62 72 ARG A C 1
ATOM 576 O O . ARG A 1 72 ? -11.805 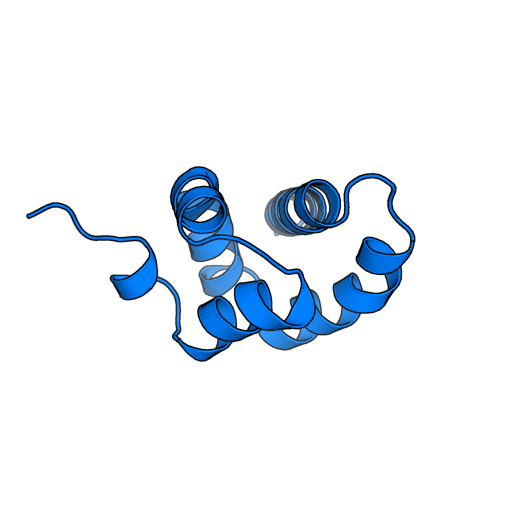4.668 -6.279 1.00 95.62 72 ARG A O 1
ATOM 583 N N . LYS A 1 73 ? -10.027 3.332 -5.891 1.00 93.88 73 LYS A N 1
ATOM 584 C CA . LYS A 1 73 ? -10.786 2.183 -5.394 1.00 93.88 73 LYS A CA 1
ATOM 585 C C . LYS A 1 73 ? -11.669 2.552 -4.202 1.00 93.88 73 LYS A C 1
ATOM 587 O O . LYS A 1 73 ? -12.823 2.157 -4.157 1.00 93.88 73 LYS A O 1
ATOM 592 N N . LEU A 1 74 ? -11.170 3.386 -3.288 1.00 93.06 74 LEU A N 1
ATOM 593 C CA . LEU A 1 74 ? -11.941 3.896 -2.148 1.00 93.06 74 LEU A CA 1
ATOM 594 C C . LEU A 1 74 ? -13.138 4.780 -2.532 1.00 93.06 74 LEU A C 1
ATOM 596 O O . LEU A 1 74 ? -14.049 4.917 -1.724 1.00 93.06 74 LEU A O 1
ATOM 600 N N . LYS A 1 75 ? -13.133 5.408 -3.716 1.00 94.12 75 LYS A N 1
ATOM 601 C CA . LYS A 1 75 ? -14.279 6.182 -4.229 1.00 94.12 75 LYS A CA 1
ATOM 602 C C . LYS A 1 75 ? -15.331 5.307 -4.908 1.00 94.12 75 LYS A C 1
ATOM 604 O O . LYS A 1 75 ? -16.445 5.769 -5.112 1.00 94.12 75 LYS A O 1
ATOM 609 N N . GLU A 1 76 ? -14.959 4.093 -5.300 1.00 90.56 76 GLU A N 1
ATOM 610 C CA . GLU A 1 76 ? -15.849 3.118 -5.940 1.00 90.56 76 GLU A CA 1
ATOM 611 C C . GLU A 1 76 ? -16.603 2.254 -4.911 1.00 90.56 76 GLU A C 1
ATOM 613 O O . GLU A 1 76 ? -17.428 1.434 -5.306 1.00 90.56 76 GLU A O 1
ATOM 618 N N . ILE A 1 77 ? -16.316 2.439 -3.613 1.00 84.94 77 ILE A N 1
ATOM 619 C CA . ILE A 1 77 ? -16.931 1.751 -2.466 1.00 84.94 77 ILE A CA 1
ATOM 620 C C . ILE A 1 77 ? -17.778 2.738 -1.666 1.00 84.94 77 ILE A C 1
ATOM 622 O O . ILE A 1 77 ? -18.962 2.434 -1.432 1.00 84.94 77 ILE A O 1
#

Radius of gyration: 11.64 Å; chains: 1; bounding box: 27×20×38 Å

pLDDT: mean 88.97, std 10.72, range [48.97, 95.81]

Organism: Bacteroides ovatus (NCBI:txid28116)

Foldseek 3Di:
DPDALPNQDDPVLVVCCCPLVVDDSVNCRVLSVLSSLLVVPPVPSVVVSVVLSVVLVPDPHSSCSSSVSSVVVSVVD

Sequence (77 aa):
AKVTARLQLENNVYDYLKFSFDFKSDEINKNKKTLIEGQNRIPDFMGFLGELKKGARLAENPKGYVIGAIKRKLKEI